Protein AF-A0A8J3FI02-F1 (afdb_monomer_lite)

Organism: NCBI:txid288019

Sequence (62 aa):
MKDFFYAIQDLFVNVLFAPFDALRALELDSWWAANVVSWILLTIGCVAFAYWMKQLKTFGNE

Radius of gyration: 20.92 Å; chains: 1; bounding box: 50×12×53 Å

Structure (mmCIF, N/CA/C/O backbone):
data_AF-A0A8J3FI02-F1
#
_entry.id   AF-A0A8J3FI02-F1
#
loop_
_atom_site.group_PDB
_atom_site.id
_atom_site.type_symbol
_atom_site.label_atom_id
_atom_site.label_alt_id
_atom_site.label_comp_id
_atom_site.label_asym_id
_atom_site.label_entity_id
_atom_site.label_seq_id
_atom_site.pdbx_PDB_ins_code
_atom_site.Cartn_x
_atom_site.Cartn_y
_atom_site.Cartn_z
_atom_site.occupancy
_atom_site.B_iso_or_equiv
_atom_site.auth_seq_id
_atom_site.auth_comp_id
_atom_site.auth_asym_id
_atom_site.auth_atom_id
_atom_site.pdbx_PDB_model_num
ATOM 1 N N . MET A 1 1 ? 29.900 7.434 -13.294 1.00 83.38 1 MET A N 1
ATOM 2 C CA . MET A 1 1 ? 28.835 8.119 -12.516 1.00 83.38 1 MET A CA 1
ATOM 3 C C . MET A 1 1 ? 27.445 7.939 -13.121 1.00 83.38 1 MET A C 1
ATOM 5 O O . MET A 1 1 ? 26.532 7.704 -12.349 1.00 83.38 1 MET A O 1
ATOM 9 N N . LYS A 1 2 ? 27.250 8.011 -14.449 1.00 92.44 2 LYS A N 1
ATOM 10 C CA . LYS A 1 2 ? 25.923 7.817 -15.078 1.00 92.44 2 LYS A CA 1
ATOM 11 C C . LYS A 1 2 ? 25.279 6.466 -14.740 1.00 92.44 2 LYS A C 1
ATOM 13 O O . LYS A 1 2 ? 24.109 6.430 -14.390 1.00 92.44 2 LYS A O 1
ATOM 18 N N . ASP A 1 3 ? 26.068 5.398 -14.737 1.00 95.69 3 ASP A N 1
ATOM 19 C CA . ASP A 1 3 ? 25.577 4.035 -14.482 1.00 95.69 3 ASP A CA 1
ATOM 20 C C . ASP A 1 3 ? 24.982 3.864 -13.079 1.00 95.69 3 ASP A C 1
ATOM 22 O O . ASP A 1 3 ? 23.997 3.156 -12.906 1.00 95.69 3 ASP A O 1
ATOM 26 N N . PHE A 1 4 ? 25.521 4.578 -12.085 1.00 95.75 4 PHE A N 1
ATOM 27 C CA . PHE A 1 4 ? 24.970 4.590 -10.728 1.00 95.75 4 PHE A CA 1
ATOM 28 C C . PHE A 1 4 ? 23.556 5.187 -10.698 1.00 95.75 4 PHE A C 1
ATOM 30 O O . PHE A 1 4 ? 22.653 4.621 -10.090 1.00 95.75 4 PHE A O 1
ATOM 37 N N . PHE A 1 5 ? 23.341 6.301 -11.402 1.00 96.50 5 PHE A N 1
ATOM 38 C CA . PHE A 1 5 ? 22.022 6.929 -11.487 1.00 96.50 5 PHE A CA 1
ATOM 39 C C . PHE A 1 5 ? 21.044 6.124 -12.352 1.00 96.50 5 PHE A C 1
ATOM 41 O O . PHE A 1 5 ? 19.863 6.076 -12.020 1.00 96.50 5 PHE A O 1
ATOM 48 N N . TYR A 1 6 ? 21.516 5.443 -13.402 1.00 97.19 6 TYR A N 1
ATOM 49 C CA . TYR A 1 6 ? 20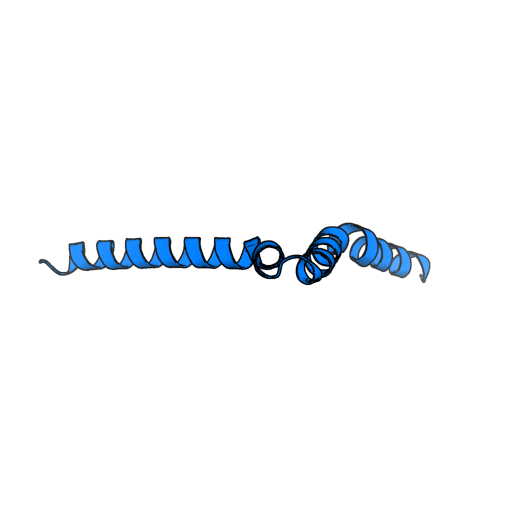.679 4.522 -14.177 1.00 97.19 6 TYR A CA 1
ATOM 50 C C . TYR A 1 6 ? 20.239 3.309 -13.358 1.00 97.19 6 TYR A C 1
ATOM 52 O O . TYR A 1 6 ? 19.078 2.927 -13.435 1.00 97.19 6 TYR A O 1
ATOM 60 N N . ALA A 1 7 ? 21.119 2.749 -12.525 1.00 97.00 7 ALA A N 1
ATOM 61 C CA . ALA A 1 7 ? 20.752 1.657 -11.626 1.00 97.00 7 ALA A CA 1
ATOM 62 C C . ALA A 1 7 ? 19.680 2.087 -10.608 1.00 97.00 7 ALA A C 1
ATOM 64 O O . ALA A 1 7 ? 18.749 1.334 -10.333 1.00 97.00 7 ALA A O 1
ATOM 65 N N . ILE A 1 8 ? 19.770 3.316 -10.083 1.00 97.19 8 ILE A N 1
ATOM 66 C CA . ILE A 1 8 ? 18.720 3.879 -9.222 1.00 97.19 8 ILE A CA 1
ATOM 67 C C . ILE A 1 8 ? 17.414 4.035 -10.009 1.00 97.19 8 ILE A C 1
ATOM 69 O O . ILE A 1 8 ? 16.365 3.612 -9.532 1.00 97.19 8 ILE A O 1
ATOM 73 N N . GLN A 1 9 ? 17.458 4.617 -11.209 1.00 96.88 9 GLN A N 1
ATOM 74 C CA . GLN A 1 9 ? 16.267 4.771 -12.046 1.00 96.88 9 GLN A CA 1
ATOM 75 C C . GLN A 1 9 ? 15.586 3.422 -12.306 1.00 96.88 9 GLN A C 1
ATOM 77 O O . GLN A 1 9 ? 14.374 3.317 -12.145 1.00 96.88 9 GLN A O 1
ATOM 82 N N . ASP A 1 10 ? 16.360 2.406 -12.678 1.00 97.06 10 ASP A N 1
ATOM 83 C CA . ASP A 1 10 ? 15.858 1.069 -12.981 1.00 97.06 10 ASP A CA 1
ATOM 84 C C . ASP A 1 10 ? 15.187 0.423 -11.759 1.00 97.06 10 ASP A C 1
ATOM 86 O O . ASP A 1 10 ? 14.051 -0.044 -11.849 1.00 97.06 10 ASP A O 1
ATOM 90 N N . LEU A 1 11 ? 15.826 0.509 -10.585 1.00 97.44 11 LEU A N 1
ATOM 91 C CA . LEU A 1 11 ? 15.257 0.023 -9.328 1.00 97.44 11 LEU A CA 1
ATOM 92 C C . LEU A 1 11 ? 13.905 0.677 -9.019 1.00 97.44 11 LEU A C 1
ATOM 94 O O . LEU A 1 11 ? 12.966 -0.004 -8.617 1.00 97.44 11 LEU A O 1
ATOM 98 N N . PHE A 1 12 ? 13.776 1.992 -9.186 1.00 96.94 12 PHE A N 1
ATOM 99 C CA . PHE A 1 12 ? 12.527 2.668 -8.845 1.00 96.94 12 PHE A CA 1
ATOM 100 C C . PHE A 1 12 ? 11.446 2.466 -9.901 1.00 96.94 12 PHE A C 1
ATOM 102 O O . PHE A 1 12 ? 10.339 2.073 -9.554 1.00 96.94 12 PHE A O 1
ATOM 109 N N . VAL A 1 13 ? 11.754 2.695 -11.175 1.00 94.75 13 VAL A N 1
ATOM 110 C CA . VAL A 1 13 ? 10.751 2.681 -12.246 1.00 94.75 13 VAL A CA 1
ATOM 111 C C . VAL A 1 13 ? 10.312 1.258 -12.574 1.00 94.75 13 VAL A C 1
ATOM 113 O O . VAL A 1 13 ? 9.118 0.991 -12.623 1.00 94.75 13 VAL A O 1
ATOM 116 N N . ASN A 1 14 ? 11.258 0.335 -12.752 1.00 95.31 14 ASN A N 1
ATOM 117 C CA . ASN A 1 14 ? 10.946 -0.995 -13.275 1.00 95.31 14 ASN A CA 1
ATOM 118 C C . ASN A 1 14 ? 10.695 -2.035 -12.177 1.00 95.31 14 ASN A C 1
ATOM 120 O O . ASN A 1 14 ? 10.040 -3.041 -12.440 1.00 95.31 14 ASN A O 1
ATOM 124 N N . VAL A 1 15 ? 11.191 -1.811 -10.953 1.00 95.94 15 VAL A N 1
ATOM 125 C CA . VAL A 1 15 ? 11.018 -2.761 -9.841 1.00 95.94 15 VAL A CA 1
ATOM 126 C C . VAL A 1 15 ? 10.039 -2.229 -8.799 1.00 95.94 15 VAL A C 1
ATOM 128 O O . VAL A 1 15 ? 8.968 -2.803 -8.612 1.00 95.94 15 VAL A O 1
ATOM 131 N N . LEU A 1 16 ? 10.368 -1.130 -8.114 1.00 97.44 16 LEU A N 1
ATOM 132 C CA . LEU A 1 16 ? 9.570 -0.650 -6.980 1.00 97.44 16 LEU A CA 1
ATOM 133 C C . LEU A 1 16 ? 8.227 -0.040 -7.397 1.00 97.44 16 LEU A C 1
ATOM 135 O O . LEU A 1 16 ? 7.268 -0.115 -6.630 1.00 97.44 16 LEU A O 1
ATOM 139 N N . PHE A 1 17 ? 8.134 0.549 -8.591 1.00 96.50 17 PHE A N 1
ATOM 140 C CA . PHE A 1 17 ? 6.899 1.156 -9.091 1.00 96.50 17 PHE A CA 1
ATOM 141 C C . PHE A 1 17 ? 6.035 0.223 -9.939 1.00 96.50 17 PHE A C 1
ATOM 143 O O . PHE A 1 17 ? 4.881 0.566 -10.193 1.00 96.50 17 PHE A O 1
ATOM 150 N N . ALA A 1 18 ? 6.503 -0.987 -10.260 1.00 96.56 18 ALA A N 1
ATOM 151 C CA . ALA A 1 18 ? 5.709 -1.972 -10.996 1.00 96.56 18 ALA A CA 1
ATOM 152 C C . ALA A 1 18 ? 4.314 -2.238 -10.377 1.00 96.56 18 ALA A C 1
ATOM 154 O O . ALA A 1 18 ? 3.335 -2.294 -11.126 1.00 96.56 18 ALA A O 1
ATOM 155 N N . PRO A 1 19 ? 4.143 -2.320 -9.038 1.00 94.19 19 PRO A N 1
ATOM 156 C CA . PRO A 1 19 ? 2.812 -2.442 -8.439 1.00 94.19 19 PRO A CA 1
ATOM 157 C C . PRO A 1 19 ? 1.916 -1.219 -8.689 1.00 94.19 19 PRO A C 1
ATOM 159 O O . PRO A 1 19 ? 0.713 -1.369 -8.888 1.00 94.19 19 PRO A O 1
ATOM 162 N N . PHE A 1 20 ? 2.479 -0.008 -8.703 1.00 94.50 20 PHE A N 1
ATOM 163 C C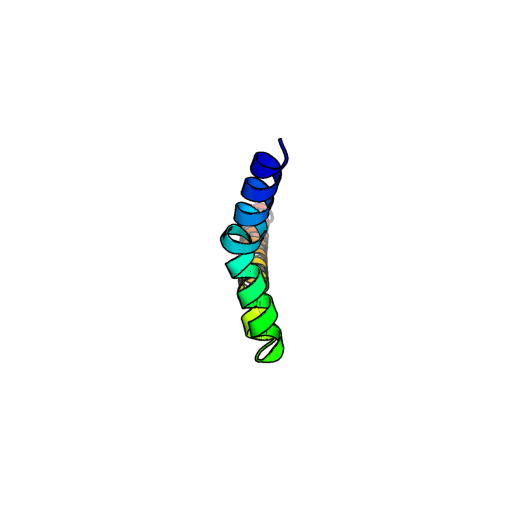A . PHE A 1 20 ? 1.722 1.218 -8.973 1.00 94.50 20 PHE A CA 1
ATOM 164 C C . PHE A 1 20 ? 1.342 1.348 -10.450 1.00 94.50 20 PHE A C 1
ATOM 166 O O . PHE A 1 20 ? 0.251 1.827 -10.755 1.00 94.50 20 PHE A 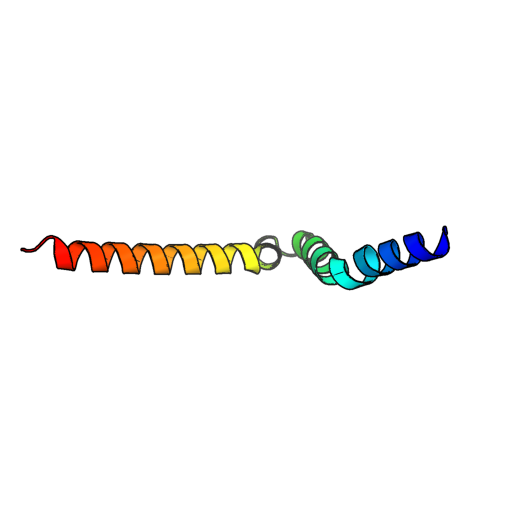O 1
ATOM 173 N N . ASP A 1 21 ? 2.195 0.883 -11.362 1.00 95.62 21 ASP A N 1
ATOM 174 C CA . ASP A 1 21 ? 1.855 0.780 -12.782 1.00 95.62 21 ASP A CA 1
ATOM 175 C C . ASP A 1 21 ? 0.724 -0.230 -13.011 1.00 95.62 21 ASP A C 1
ATOM 177 O O . ASP A 1 21 ? -0.207 0.056 -13.765 1.00 95.62 21 ASP A O 1
ATOM 181 N N . ALA A 1 22 ? 0.743 -1.363 -12.300 1.00 95.06 22 ALA A N 1
ATOM 182 C CA . ALA A 1 22 ? -0.343 -2.340 -12.337 1.00 95.06 22 ALA A CA 1
ATOM 183 C C . ALA A 1 22 ? -1.671 -1.755 -11.824 1.00 95.06 22 ALA A C 1
ATOM 185 O O . ALA A 1 22 ? -2.709 -1.959 -12.450 1.00 95.06 22 ALA A O 1
ATOM 186 N N . LEU A 1 23 ? -1.651 -0.985 -10.729 1.00 96.12 23 LEU A N 1
ATOM 187 C CA . LEU A 1 23 ? -2.845 -0.296 -10.219 1.00 96.12 23 LEU A CA 1
ATOM 188 C C . LEU A 1 23 ? -3.375 0.754 -11.204 1.00 96.12 23 LEU A C 1
ATOM 190 O O . LEU A 1 23 ? -4.585 0.850 -11.393 1.00 96.12 23 LEU A O 1
ATOM 194 N N . ARG A 1 24 ? -2.484 1.503 -11.865 1.00 94.69 24 ARG A N 1
ATOM 195 C CA . ARG A 1 24 ? -2.856 2.482 -12.898 1.00 94.69 24 ARG A CA 1
ATOM 196 C C . ARG A 1 24 ? -3.495 1.816 -14.113 1.00 94.69 24 ARG A C 1
ATOM 198 O O . ARG A 1 24 ? -4.461 2.333 -14.656 1.00 94.69 24 ARG A O 1
ATOM 205 N N . ALA A 1 25 ? -2.967 0.673 -14.546 1.00 96.56 25 ALA A N 1
ATOM 206 C CA . ALA A 1 25 ? -3.576 -0.097 -15.625 1.00 96.56 25 ALA A CA 1
ATOM 207 C C . ALA A 1 25 ? -4.959 -0.631 -15.212 1.00 96.56 25 ALA A C 1
ATOM 209 O O . ALA A 1 25 ? -5.916 -0.499 -15.968 1.00 96.56 25 ALA A O 1
ATOM 210 N N . LEU A 1 26 ? -5.076 -1.153 -13.985 1.00 97.06 26 LEU A N 1
ATOM 211 C CA . LEU A 1 26 ? -6.331 -1.669 -13.434 1.00 97.06 26 LEU A CA 1
ATOM 212 C C . LEU A 1 26 ? -7.414 -0.589 -13.295 1.00 97.06 26 LEU A C 1
ATOM 214 O O . LEU A 1 26 ? -8.597 -0.906 -13.382 1.00 97.06 26 LEU A O 1
ATOM 218 N N . GLU A 1 27 ? -7.037 0.675 -13.096 1.00 96.19 27 GLU A N 1
ATOM 219 C CA . GLU A 1 27 ? -7.974 1.803 -13.007 1.00 96.19 27 GLU A CA 1
ATOM 220 C C . GLU A 1 27 ? -8.856 1.927 -14.254 1.00 96.19 27 GLU A C 1
ATOM 222 O O . GLU A 1 27 ? -10.042 2.235 -14.130 1.00 96.19 27 GLU A O 1
ATOM 227 N N . LEU A 1 28 ? -8.295 1.636 -15.433 1.00 96.50 28 LEU A N 1
ATOM 228 C CA . LEU A 1 28 ? -9.007 1.711 -16.711 1.00 96.50 28 LEU A CA 1
ATOM 229 C C . LEU A 1 28 ? -10.121 0.659 -16.826 1.00 96.50 28 LEU A C 1
ATOM 231 O O . LEU A 1 28 ? -11.117 0.906 -17.504 1.00 96.50 28 LEU A O 1
ATOM 235 N N . ASP A 1 29 ? -9.975 -0.473 -16.134 1.00 97.12 29 ASP A N 1
ATOM 236 C CA . ASP A 1 29 ? -10.952 -1.565 -16.128 1.00 97.12 29 ASP A CA 1
ATOM 237 C C . ASP A 1 29 ? -11.905 -1.488 -14.924 1.00 97.12 29 ASP A C 1
ATOM 239 O O . ASP A 1 29 ? -13.091 -1.810 -15.021 1.00 97.12 29 ASP A O 1
ATOM 243 N N . SER A 1 30 ? -11.396 -1.085 -13.756 1.00 96.62 30 SER A N 1
ATOM 244 C CA . SER A 1 30 ? -12.162 -0.997 -12.515 1.00 96.62 30 SER A CA 1
ATOM 245 C C . SER A 1 30 ? -11.556 0.002 -11.537 1.00 96.62 30 SER A C 1
ATOM 247 O O . SER A 1 30 ? -10.628 -0.291 -10.777 1.00 96.62 30 SER A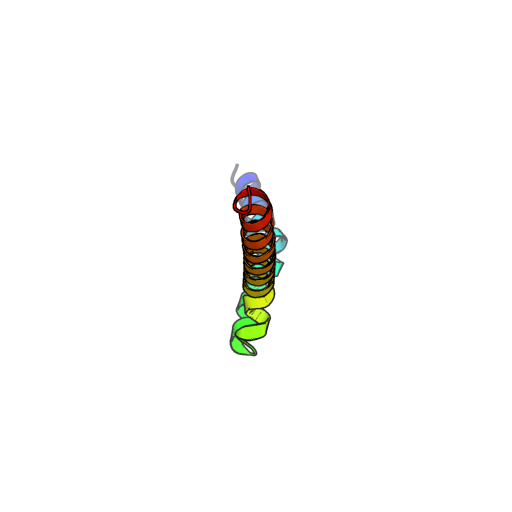 O 1
ATOM 249 N N . TRP A 1 31 ? -12.191 1.169 -11.461 1.00 95.88 31 TRP A N 1
ATOM 250 C CA . TRP A 1 31 ? -11.857 2.205 -10.486 1.00 95.88 31 TRP A CA 1
ATOM 251 C C . TRP A 1 31 ? -11.928 1.706 -9.031 1.00 95.88 31 TRP A C 1
ATOM 253 O O . TRP A 1 31 ? -11.080 2.049 -8.206 1.00 95.88 31 TRP A O 1
ATOM 263 N N . TRP A 1 32 ? -12.908 0.854 -8.707 1.00 95.62 32 TRP A N 1
ATOM 264 C CA . TRP A 1 32 ? -13.067 0.303 -7.356 1.00 95.62 32 TRP A CA 1
ATOM 265 C C . TRP A 1 32 ? -11.904 -0.610 -6.967 1.00 95.62 32 TRP A C 1
ATOM 267 O O . TRP A 1 32 ? -11.383 -0.495 -5.856 1.00 95.62 32 TRP A O 1
ATOM 277 N N . ALA A 1 33 ? -11.477 -1.485 -7.882 1.00 95.38 33 ALA A N 1
ATOM 278 C CA . ALA A 1 33 ? -10.376 -2.410 -7.635 1.00 95.38 33 ALA A CA 1
ATOM 279 C C . ALA A 1 33 ? -9.027 -1.678 -7.556 1.00 95.38 33 ALA A C 1
ATOM 281 O O . ALA A 1 33 ? -8.233 -1.959 -6.658 1.00 95.38 33 ALA A O 1
ATOM 282 N N . ALA A 1 34 ? -8.798 -0.682 -8.418 1.00 97.38 34 ALA A N 1
ATOM 283 C CA . ALA A 1 34 ? -7.600 0.158 -8.370 1.00 97.38 34 ALA A CA 1
ATOM 284 C C . ALA A 1 34 ? -7.458 0.938 -7.048 1.00 97.38 34 ALA A C 1
ATOM 286 O O . ALA A 1 34 ? -6.347 1.227 -6.608 1.00 97.38 34 ALA A O 1
ATOM 287 N N . ASN A 1 35 ? -8.572 1.218 -6.363 1.00 96.81 35 ASN A N 1
ATOM 288 C CA . ASN A 1 35 ? -8.597 1.926 -5.082 1.00 96.81 35 ASN A CA 1
ATOM 289 C C . ASN A 1 35 ? -8.677 1.002 -3.851 1.00 96.81 35 ASN A C 1
ATOM 291 O O . ASN A 1 35 ? -8.968 1.473 -2.750 1.00 96.81 35 ASN A O 1
ATOM 295 N N . VAL A 1 36 ? -8.417 -0.304 -3.982 1.00 96.00 36 VAL A N 1
ATOM 296 C CA . VAL A 1 36 ? -8.590 -1.278 -2.882 1.00 96.00 36 VAL A CA 1
ATOM 297 C C . VAL A 1 36 ? -7.806 -0.922 -1.610 1.00 96.00 36 VAL A C 1
ATOM 299 O O . VAL A 1 36 ? -8.318 -1.091 -0.505 1.00 96.00 36 VAL A O 1
ATOM 302 N N . VAL A 1 37 ? -6.599 -0.362 -1.741 1.00 95.19 37 VAL A N 1
ATOM 303 C CA . VAL A 1 37 ? -5.787 0.077 -0.590 1.00 95.19 37 VAL A CA 1
ATOM 304 C C . VAL A 1 37 ? -6.478 1.221 0.155 1.00 95.19 37 VAL A C 1
ATOM 306 O O . VAL A 1 37 ? -6.560 1.193 1.383 1.00 95.19 37 VAL A O 1
ATOM 309 N N . SER A 1 38 ? -7.041 2.188 -0.574 1.00 96.56 38 SER A N 1
ATOM 310 C CA . SER A 1 38 ? -7.826 3.285 0.002 1.00 96.56 38 SER A CA 1
ATOM 311 C C . SER A 1 38 ? -9.049 2.754 0.750 1.00 96.56 38 SER A C 1
ATOM 313 O O . SER A 1 38 ? -9.309 3.179 1.874 1.00 96.56 38 SER A O 1
ATOM 315 N N . TRP A 1 39 ? -9.760 1.774 0.179 1.00 97.31 39 TRP A N 1
ATOM 316 C CA . TRP A 1 39 ? -10.908 1.128 0.827 1.00 97.31 39 TRP A CA 1
ATOM 317 C C . TRP A 1 39 ? -10.528 0.400 2.118 1.00 97.31 39 TRP A C 1
ATOM 319 O O . TRP A 1 39 ? -11.238 0.509 3.122 1.00 97.31 39 TRP A O 1
ATOM 329 N N . ILE A 1 40 ? -9.392 -0.303 2.122 1.00 98.19 40 ILE A N 1
ATOM 330 C CA . ILE A 1 40 ? -8.859 -0.972 3.315 1.00 98.19 40 ILE A CA 1
ATOM 331 C C . ILE A 1 40 ? -8.542 0.054 4.404 1.00 98.19 40 ILE A C 1
ATOM 333 O O . ILE A 1 40 ? -9.003 -0.096 5.535 1.00 98.19 40 ILE A O 1
ATOM 337 N N . LEU A 1 41 ? -7.803 1.117 4.075 1.00 98.25 41 LEU A N 1
ATOM 338 C CA . LEU A 1 41 ? -7.435 2.153 5.044 1.00 98.25 41 LEU A CA 1
ATOM 339 C C . LEU A 1 41 ? -8.660 2.884 5.598 1.00 98.25 41 LEU A C 1
ATOM 341 O O . LEU A 1 41 ? -8.745 3.101 6.807 1.00 98.25 41 LEU A O 1
ATOM 345 N N . LEU A 1 42 ? -9.634 3.200 4.741 1.00 98.19 42 LEU A N 1
ATOM 346 C CA . LEU A 1 42 ? -10.903 3.791 5.157 1.00 98.19 42 LEU A CA 1
ATOM 347 C C . LEU A 1 42 ? -11.639 2.872 6.138 1.00 98.19 42 LEU A C 1
ATOM 349 O O . LEU A 1 42 ? -12.064 3.321 7.199 1.00 98.19 42 LEU A O 1
ATOM 353 N N . THR A 1 43 ? -11.734 1.578 5.824 1.00 98.50 43 THR A N 1
ATOM 354 C CA . THR A 1 43 ? -12.406 0.589 6.678 1.00 98.50 43 THR A CA 1
ATOM 355 C C . THR A 1 43 ? -11.718 0.470 8.036 1.00 98.50 43 THR A C 1
ATOM 357 O O . THR A 1 43 ? -12.387 0.507 9.068 1.00 98.50 43 THR A O 1
ATOM 360 N N . ILE A 1 44 ? -10.384 0.389 8.055 1.00 98.56 44 ILE A N 1
ATOM 361 C CA . ILE A 1 44 ? -9.598 0.364 9.295 1.00 98.56 44 ILE A CA 1
ATOM 362 C C . ILE A 1 44 ? -9.868 1.627 10.119 1.00 98.56 44 ILE A C 1
ATOM 364 O O . ILE A 1 44 ? -10.147 1.530 11.315 1.00 98.56 44 ILE A O 1
ATOM 368 N N . GLY A 1 45 ? -9.839 2.802 9.485 1.00 98.31 45 GLY A N 1
ATOM 369 C CA . GLY A 1 45 ? -10.127 4.078 10.136 1.00 98.31 45 GLY A CA 1
ATOM 370 C C . GLY A 1 45 ? -11.533 4.129 10.736 1.00 98.31 45 GLY A C 1
ATOM 371 O O . GLY A 1 45 ? -11.691 4.507 11.896 1.00 98.31 45 GLY A O 1
ATOM 372 N N . CYS A 1 46 ? -12.549 3.680 9.996 1.00 98.50 46 CYS A N 1
ATOM 373 C CA . CYS A 1 46 ? -13.928 3.605 10.476 1.00 98.50 46 CYS A CA 1
ATOM 374 C C . CYS A 1 46 ? -14.081 2.657 11.674 1.00 98.50 46 CYS A C 1
ATOM 376 O O . CYS A 1 46 ? -14.749 3.009 12.647 1.00 98.50 46 CYS A O 1
ATOM 378 N N . VAL A 1 47 ? -13.452 1.477 11.637 1.00 98.50 47 VAL A N 1
ATOM 379 C CA . VAL A 1 47 ? -13.491 0.512 12.748 1.00 98.50 47 VAL A CA 1
ATOM 380 C C . VAL A 1 47 ? -12.798 1.078 13.984 1.00 98.50 47 VAL A C 1
ATOM 382 O O . VAL 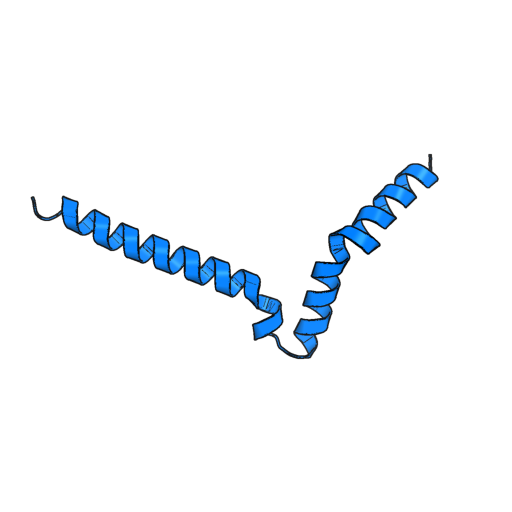A 1 47 ? -13.361 1.021 15.078 1.00 98.50 47 VAL A O 1
ATOM 385 N N . ALA A 1 48 ? -11.611 1.666 13.819 1.00 98.25 48 ALA A N 1
ATOM 386 C CA . ALA A 1 48 ? -10.888 2.306 14.911 1.00 98.25 48 ALA A CA 1
ATOM 387 C C . ALA A 1 48 ? -11.709 3.452 15.522 1.00 98.25 48 ALA A C 1
ATOM 389 O O . ALA A 1 48 ? -11.857 3.523 16.740 1.00 98.25 48 ALA A O 1
ATOM 390 N N . PHE A 1 49 ? -12.305 4.307 14.688 1.00 97.94 49 PHE A N 1
ATOM 391 C CA . PHE A 1 49 ? -13.176 5.392 15.135 1.00 97.94 49 PHE A CA 1
ATOM 392 C C . PHE A 1 49 ? -14.378 4.869 15.934 1.00 97.94 49 PHE A C 1
ATOM 394 O O . PHE A 1 49 ? -14.613 5.316 17.055 1.00 97.94 49 PHE A O 1
ATOM 401 N N . ALA A 1 50 ? -15.104 3.877 15.408 1.00 97.50 50 ALA A N 1
ATOM 402 C CA . ALA A 1 50 ? -16.247 3.279 16.095 1.00 97.50 50 ALA A CA 1
ATOM 403 C C . ALA A 1 50 ? -15.850 2.633 17.435 1.00 97.50 50 ALA A C 1
ATOM 405 O O . ALA A 1 50 ? -16.552 2.792 18.437 1.00 97.50 50 ALA A O 1
ATOM 406 N N . TYR A 1 51 ? -14.706 1.942 17.473 1.00 97.00 51 TYR A N 1
ATOM 407 C CA . TYR A 1 51 ? -14.148 1.376 18.698 1.00 97.00 51 TYR A CA 1
ATOM 408 C C . TYR A 1 51 ? -13.883 2.460 19.750 1.00 97.00 51 TYR A C 1
ATOM 410 O O . TYR A 1 51 ? -14.331 2.331 20.890 1.00 97.00 51 TYR A O 1
ATOM 418 N N . TRP A 1 52 ? -13.215 3.552 19.373 1.00 96.75 52 TRP A N 1
ATOM 419 C CA . TRP A 1 52 ? -12.894 4.634 20.302 1.00 96.75 52 TRP A CA 1
ATOM 420 C C . TRP A 1 52 ? -14.133 5.388 20.782 1.00 96.75 52 TRP A C 1
ATOM 422 O O . TRP A 1 52 ? -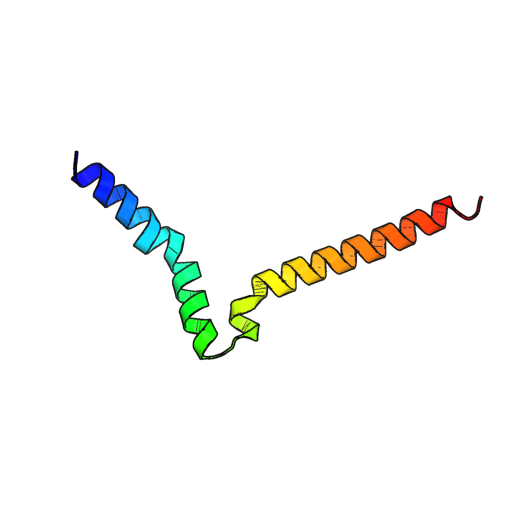14.232 5.683 21.970 1.00 96.75 52 TRP A O 1
ATOM 432 N N . MET A 1 53 ? -15.126 5.610 19.919 1.00 95.69 53 MET A N 1
ATOM 433 C CA . MET A 1 53 ? -16.413 6.182 20.332 1.00 95.69 53 MET A CA 1
ATOM 434 C C . MET A 1 53 ? -17.114 5.317 21.388 1.00 95.69 53 MET A C 1
ATOM 436 O O . MET A 1 53 ? -17.667 5.839 22.357 1.00 95.69 53 MET A O 1
ATOM 440 N N . LYS A 1 54 ? -17.056 3.986 21.244 1.00 94.19 54 LYS A N 1
ATOM 441 C CA . LYS A 1 54 ? -17.572 3.059 22.258 1.00 94.19 54 LYS A CA 1
ATOM 442 C C . LYS A 1 54 ? -16.768 3.139 23.557 1.00 94.19 54 LYS A C 1
ATOM 444 O O . LYS A 1 54 ? -17.376 3.148 24.622 1.00 94.19 54 LYS A O 1
ATOM 449 N N . GLN A 1 55 ? -15.439 3.220 23.474 1.00 94.62 55 GLN A N 1
ATOM 450 C CA . GLN A 1 55 ? -14.586 3.350 24.658 1.00 94.62 55 GLN A CA 1
ATOM 451 C C . GLN A 1 55 ? -14.864 4.639 25.434 1.00 94.62 55 GLN A C 1
ATOM 453 O O . GLN A 1 55 ? -15.020 4.588 26.648 1.00 94.62 55 GLN A O 1
ATOM 458 N N . LEU A 1 56 ? -15.023 5.774 24.748 1.00 92.94 56 LEU A N 1
ATOM 459 C CA . LEU A 1 56 ? -15.354 7.052 25.387 1.00 92.94 56 LEU A CA 1
ATOM 460 C C . LEU A 1 56 ? -16.669 6.997 26.173 1.00 92.94 56 LEU A C 1
ATOM 462 O O . LEU A 1 56 ? -16.758 7.561 27.259 1.00 92.94 56 LEU A O 1
ATOM 466 N N . LYS A 1 57 ? -17.680 6.281 25.666 1.00 91.50 57 LYS A N 1
ATOM 467 C CA . LYS A 1 57 ? -18.961 6.123 26.368 1.00 91.50 57 LYS A CA 1
ATOM 468 C C . LYS A 1 57 ? -18.822 5.365 27.693 1.00 91.50 57 LYS A C 1
ATOM 470 O O . LYS A 1 57 ? -19.576 5.642 28.619 1.00 91.50 57 LYS A O 1
ATOM 475 N N . THR A 1 58 ? -17.873 4.434 27.795 1.00 89.56 58 THR A N 1
ATOM 476 C CA . THR A 1 58 ? -17.606 3.705 29.044 1.00 89.56 58 THR A CA 1
ATOM 477 C C . THR A 1 58 ? -17.148 4.646 30.159 1.00 89.56 58 THR A C 1
ATOM 479 O O . THR A 1 58 ? -17.547 4.449 31.298 1.00 89.56 58 THR A O 1
ATOM 482 N N . PHE A 1 59 ? -16.386 5.691 29.828 1.00 86.44 59 PHE A N 1
ATOM 483 C CA . PHE A 1 59 ? -15.877 6.679 30.790 1.00 86.44 59 PHE A CA 1
ATOM 484 C C . PHE A 1 59 ? -16.842 7.845 31.067 1.00 86.44 59 PHE A C 1
ATOM 486 O O . PHE A 1 59 ? -16.582 8.658 31.943 1.00 86.44 59 PHE A O 1
ATOM 493 N N . GLY A 1 60 ? -17.926 7.979 30.295 1.00 70.56 60 GLY A N 1
ATOM 494 C CA . GLY A 1 60 ? -18.905 9.066 30.442 1.00 70.56 60 GLY A CA 1
ATOM 495 C C . GLY A 1 60 ? -20.152 8.703 31.253 1.00 70.56 60 GLY A C 1
ATOM 496 O O . GLY A 1 60 ? -21.042 9.535 31.380 1.00 70.56 60 GLY A O 1
ATOM 497 N N . ASN A 1 61 ? -20.245 7.464 31.740 1.00 61.81 61 ASN A N 1
ATOM 498 C CA . ASN A 1 61 ? -21.361 6.963 32.550 1.00 61.81 61 ASN A CA 1
ATOM 499 C C . ASN A 1 61 ? -20.995 6.852 34.049 1.00 61.81 61 ASN A C 1
ATOM 501 O O . ASN A 1 61 ? -21.606 6.060 34.770 1.00 61.81 61 ASN A O 1
ATOM 505 N N . GLU A 1 62 ? -20.000 7.624 34.491 1.00 51.78 62 GLU A N 1
ATOM 506 C CA . GLU A 1 62 ? -19.674 7.905 35.901 1.00 51.78 62 GLU A CA 1
ATOM 507 C C . GLU A 1 62 ? -20.293 9.251 36.304 1.00 51.78 62 GLU A C 1
ATOM 509 O O . GLU A 1 62 ? -20.763 9.363 37.459 1.00 51.78 62 GLU A O 1
#

InterPro domains:
  IPR045922 Protein of unknown function DUF6341 [PF19868] (24-60)

Foldseek 3Di:
DVVVVVVVVCCVPVPVCPVVVVLVVVCVVDVCVSCVVVVVVVVVVVVVVVVVVVVVVVVVVD

Secondary structure (DSSP, 8-state):
-HHHHHHHHHIIIIIISHHHHHHHHHHHH-HHHHTHHHHHHHHHHHHHHHHHHHHHHHHT--

pLDDT: mean 94.19, std 8.03, range [51.78, 98.56]